Protein AF-A0A933H7Q0-F1 (afdb_monomer_lite)

Structure (mmCIF, N/CA/C/O backbone):
data_AF-A0A933H7Q0-F1
#
_entry.id   AF-A0A933H7Q0-F1
#
loop_
_atom_site.group_PDB
_atom_site.id
_atom_site.type_symbol
_atom_site.label_atom_id
_atom_site.label_alt_id
_atom_site.label_comp_id
_atom_site.label_asym_id
_atom_site.label_entity_id
_atom_site.label_seq_id
_atom_site.pdbx_PDB_ins_code
_atom_site.Cartn_x
_atom_site.Cartn_y
_atom_site.Cartn_z
_atom_site.occupancy
_atom_site.B_iso_or_equiv
_atom_site.auth_seq_id
_atom_site.auth_comp_id
_atom_site.auth_asym_id
_atom_site.auth_atom_id
_atom_site.pdbx_PDB_model_num
ATOM 1 N N . GLY A 1 1 ? 6.640 8.419 -11.262 1.00 57.19 1 GLY A N 1
ATOM 2 C CA . GLY A 1 1 ? 5.587 9.244 -10.624 1.00 57.19 1 GLY A CA 1
ATOM 3 C C . GLY A 1 1 ? 4.216 8.577 -10.596 1.00 57.19 1 GLY A C 1
ATOM 4 O O . GLY A 1 1 ? 3.616 8.473 -9.534 1.00 57.19 1 GLY A O 1
ATOM 5 N N . LYS A 1 2 ? 3.695 8.128 -11.749 1.00 62.62 2 LYS A N 1
ATOM 6 C CA . LYS A 1 2 ? 2.315 7.607 -11.863 1.00 62.62 2 LYS A CA 1
ATOM 7 C C . LYS A 1 2 ? 2.094 6.248 -11.185 1.00 62.62 2 LYS A C 1
ATOM 9 O O . LYS A 1 2 ? 1.032 6.036 -10.616 1.00 62.62 2 LYS A O 1
ATOM 14 N N . LEU A 1 3 ? 3.093 5.360 -11.213 1.00 65.25 3 LEU A N 1
ATOM 15 C CA . LEU A 1 3 ? 3.018 4.056 -10.533 1.00 65.25 3 LEU A CA 1
ATOM 16 C C . LEU A 1 3 ? 2.920 4.214 -9.012 1.00 65.25 3 LEU A C 1
ATOM 18 O O . LEU A 1 3 ? 2.098 3.563 -8.378 1.00 65.25 3 LEU A O 1
ATOM 22 N N . THR A 1 4 ? 3.713 5.132 -8.456 1.00 71.88 4 THR A N 1
ATOM 23 C CA . THR A 1 4 ? 3.682 5.470 -7.030 1.00 71.88 4 THR A CA 1
ATOM 24 C C . THR A 1 4 ? 2.323 6.013 -6.617 1.00 71.88 4 THR A C 1
ATOM 26 O O . THR A 1 4 ? 1.796 5.602 -5.592 1.00 71.88 4 THR A O 1
ATOM 29 N N . HIS A 1 5 ? 1.738 6.885 -7.442 1.00 81.31 5 HIS A N 1
ATOM 30 C CA . HIS A 1 5 ? 0.433 7.468 -7.159 1.00 81.31 5 HIS A CA 1
ATOM 31 C C . HIS A 1 5 ? -0.685 6.420 -7.161 1.00 81.31 5 HIS A C 1
ATOM 33 O O . HIS A 1 5 ? -1.459 6.387 -6.219 1.00 81.31 5 HIS A O 1
ATOM 39 N N . ALA A 1 6 ? -0.730 5.523 -8.153 1.00 85.56 6 ALA A N 1
ATOM 40 C CA . ALA A 1 6 ? -1.757 4.479 -8.211 1.00 85.56 6 ALA A CA 1
ATOM 41 C C . ALA A 1 6 ? -1.657 3.475 -7.049 1.00 85.56 6 ALA A C 1
ATOM 43 O O . ALA A 1 6 ? -2.673 3.065 -6.496 1.00 85.56 6 ALA A O 1
ATOM 44 N N . ALA A 1 7 ? -0.437 3.081 -6.665 1.00 91.56 7 ALA A N 1
ATOM 45 C CA . ALA A 1 7 ? -0.246 2.219 -5.502 1.00 91.56 7 ALA A CA 1
ATOM 46 C C . ALA A 1 7 ? -0.668 2.936 -4.215 1.00 91.56 7 ALA A C 1
ATOM 48 O O . ALA A 1 7 ? -1.396 2.359 -3.416 1.00 91.56 7 ALA A O 1
ATOM 49 N N . GLN A 1 8 ? -0.240 4.187 -4.030 1.00 90.75 8 GLN A N 1
ATOM 50 C CA . GLN A 1 8 ? -0.629 4.989 -2.876 1.00 90.75 8 GLN A CA 1
ATOM 51 C C . GLN A 1 8 ? -2.149 5.125 -2.781 1.00 90.75 8 GLN A C 1
ATOM 53 O O . GLN A 1 8 ? -2.693 4.766 -1.752 1.00 90.75 8 GLN A O 1
ATOM 58 N N . ASP A 1 9 ? -2.822 5.534 -3.855 1.00 90.56 9 ASP A N 1
ATOM 59 C CA . ASP A 1 9 ? -4.282 5.677 -3.918 1.00 90.56 9 ASP A CA 1
ATOM 60 C C . ASP A 1 9 ? -5.003 4.391 -3.474 1.00 90.56 9 ASP A C 1
ATOM 62 O O . ASP A 1 9 ? -5.868 4.416 -2.602 1.00 90.56 9 ASP A O 1
ATOM 66 N N . PHE A 1 10 ? -4.555 3.231 -3.964 1.00 93.19 10 PHE A N 1
ATOM 67 C CA . PHE A 1 10 ? -5.115 1.943 -3.558 1.00 93.19 10 PHE A CA 1
ATOM 68 C C . PHE A 1 10 ? -4.966 1.657 -2.052 1.00 93.19 10 PHE A C 1
ATOM 70 O O . PHE A 1 10 ? -5.953 1.317 -1.397 1.00 93.19 10 PHE A O 1
ATOM 77 N N . TYR A 1 11 ? -3.761 1.774 -1.477 1.00 95.12 11 TYR A N 1
ATOM 78 C CA . TYR A 1 11 ? -3.561 1.494 -0.042 1.00 95.12 11 TYR A CA 1
ATOM 79 C C . TYR A 1 11 ? -4.085 2.616 0.863 1.00 95.12 11 TYR A C 1
ATOM 81 O O . TYR A 1 11 ? -4.336 2.366 2.040 1.00 95.12 11 TYR A O 1
ATOM 89 N N . SER A 1 12 ? -4.242 3.831 0.335 1.00 94.31 12 SER A N 1
ATOM 90 C CA . SER A 1 12 ? -4.820 4.973 1.040 1.00 94.31 12 SER A CA 1
ATOM 91 C C . SER A 1 12 ? -6.340 4.956 1.063 1.00 94.31 12 SER A C 1
ATOM 93 O O . SER A 1 12 ? -6.911 5.646 1.895 1.00 94.31 12 SER A O 1
ATOM 95 N N . HIS A 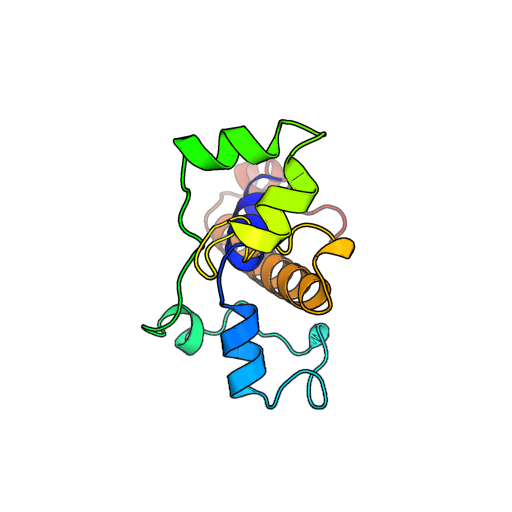1 13 ? -6.994 4.235 0.154 1.00 93.94 13 HIS A N 1
ATOM 96 C CA . HIS A 1 13 ? -8.451 4.243 0.008 1.00 93.94 13 HIS A CA 1
ATOM 97 C C . HIS A 1 13 ? -9.025 2.831 -0.072 1.00 93.94 13 HIS A C 1
ATOM 99 O O . HIS A 1 13 ? -9.988 2.573 -0.791 1.00 93.94 13 HIS A O 1
ATOM 105 N N . SER A 1 14 ? -8.446 1.899 0.677 1.00 94.38 14 SER A N 1
ATOM 106 C CA . SER A 1 14 ? -9.000 0.564 0.889 1.00 94.38 14 SER A CA 1
ATOM 107 C C . SER A 1 14 ? -8.841 0.141 2.339 1.00 94.38 14 SER A C 1
ATOM 109 O O . SER A 1 14 ? -8.015 0.680 3.073 1.00 94.38 14 SER A O 1
ATOM 111 N N . ASN A 1 15 ? -9.582 -0.886 2.741 1.00 95.56 15 ASN A N 1
ATOM 112 C CA . ASN A 1 15 ? -9.412 -1.519 4.048 1.00 95.56 15 ASN A CA 1
ATOM 113 C C . ASN A 1 15 ? -8.227 -2.511 4.091 1.00 95.56 15 ASN A C 1
ATOM 115 O O . ASN A 1 15 ? -8.172 -3.366 4.974 1.00 95.56 15 ASN A O 1
ATOM 119 N N . TYR A 1 16 ? -7.269 -2.434 3.156 1.00 97.19 16 TYR A N 1
ATOM 120 C CA . TYR A 1 16 ? -6.116 -3.344 3.119 1.00 97.19 16 TYR A CA 1
ATOM 121 C C . TYR A 1 16 ? -5.330 -3.324 4.436 1.00 97.19 16 TYR A C 1
ATOM 123 O O . TYR A 1 16 ? -4.990 -4.372 4.983 1.00 97.19 16 TYR A O 1
ATOM 131 N N . VAL A 1 17 ? -5.044 -2.124 4.955 1.00 97.00 17 VAL A N 1
ATOM 132 C CA . VAL A 1 17 ? -4.279 -1.954 6.198 1.00 97.00 17 VAL A CA 1
ATOM 133 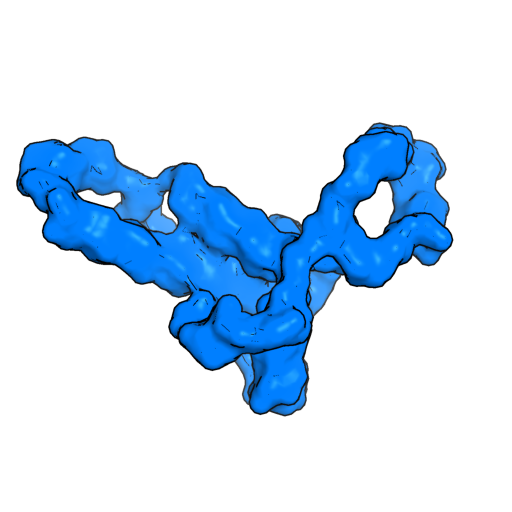C C . VAL A 1 17 ? -5.055 -2.5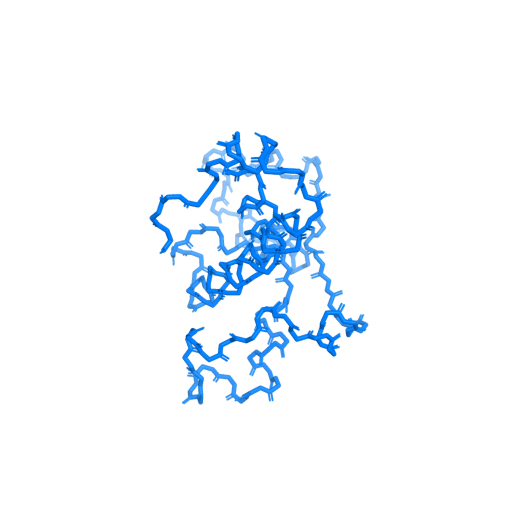02 7.396 1.00 97.00 17 VAL A C 1
ATOM 135 O O . VAL A 1 17 ? -4.450 -3.152 8.245 1.00 97.00 17 VAL A O 1
ATOM 138 N N . ASP A 1 18 ? -6.377 -2.311 7.443 1.00 96.31 18 ASP A N 1
ATOM 139 C CA . ASP A 1 18 ? -7.235 -2.894 8.482 1.00 96.31 18 ASP A CA 1
ATOM 140 C C . ASP A 1 18 ? -7.139 -4.418 8.494 1.00 96.31 18 ASP A C 1
ATOM 142 O O . ASP A 1 18 ? -6.832 -5.014 9.526 1.00 96.31 18 ASP A O 1
ATOM 146 N N . LEU A 1 19 ? -7.348 -5.045 7.334 1.00 97.06 19 LEU A N 1
ATOM 147 C CA . LEU A 1 19 ? -7.310 -6.499 7.194 1.00 97.06 19 LEU A CA 1
ATOM 148 C C . LEU A 1 19 ? -5.928 -7.058 7.540 1.00 97.06 19 LEU A C 1
ATOM 150 O O . LEU A 1 19 ? -5.820 -8.105 8.181 1.00 97.06 19 LEU A O 1
ATOM 154 N N . TRP A 1 20 ? -4.861 -6.358 7.144 1.00 98.19 20 TRP A N 1
ATOM 155 C CA . TRP A 1 20 ? -3.504 -6.776 7.471 1.00 98.19 20 TRP A CA 1
ATOM 156 C C . TRP A 1 20 ? -3.236 -6.675 8.978 1.00 98.19 20 TRP A C 1
ATOM 158 O O . TRP A 1 20 ? -2.696 -7.612 9.567 1.00 98.19 20 TRP A O 1
ATOM 168 N N . LEU A 1 21 ? -3.656 -5.587 9.628 1.00 97.88 21 LEU A N 1
ATOM 169 C CA . LEU A 1 21 ? -3.532 -5.425 11.078 1.00 97.88 21 LEU A CA 1
ATOM 170 C C . LEU A 1 21 ? -4.348 -6.482 11.832 1.00 97.88 21 LEU A C 1
ATOM 172 O O . LEU A 1 21 ? -3.830 -7.084 12.770 1.00 97.88 21 LEU A O 1
ATOM 176 N N . GLU A 1 22 ? -5.586 -6.753 11.412 1.00 96.81 22 GLU A N 1
ATOM 177 C CA . GLU A 1 22 ? -6.446 -7.800 11.981 1.00 96.81 22 GLU A CA 1
ATOM 178 C C . GLU A 1 22 ? -5.744 -9.166 11.952 1.00 96.81 22 GLU A C 1
ATOM 180 O O . GLU A 1 22 ? -5.658 -9.847 12.976 1.00 96.81 22 GLU A O 1
ATOM 185 N N . ALA A 1 23 ? -5.165 -9.531 10.805 1.00 96.31 23 ALA A N 1
ATOM 186 C CA . ALA A 1 23 ? -4.472 -10.803 10.623 1.00 96.31 23 ALA A CA 1
ATOM 187 C C . ALA A 1 23 ? -3.172 -10.925 11.442 1.00 96.31 23 ALA A C 1
ATOM 189 O O . ALA A 1 23 ? -2.760 -12.038 11.771 1.00 96.31 23 ALA A O 1
ATOM 190 N N . ASN A 1 24 ? -2.531 -9.803 11.790 1.00 97.19 24 ASN A N 1
ATOM 191 C CA . ASN A 1 24 ? -1.218 -9.773 12.446 1.00 97.19 24 ASN A CA 1
ATOM 192 C C . ASN A 1 24 ? -1.266 -9.325 13.921 1.00 97.19 24 ASN A C 1
ATOM 194 O O . ASN A 1 24 ? -0.231 -9.179 14.570 1.00 97.19 24 ASN A O 1
ATOM 198 N N . GLY A 1 25 ? -2.466 -9.184 14.494 1.00 95.06 25 GLY A N 1
ATOM 199 C CA . GLY A 1 25 ? -2.659 -8.915 15.922 1.00 95.06 25 GLY A CA 1
ATOM 200 C C . GLY A 1 25 ? -2.651 -7.435 16.315 1.00 95.06 25 GLY A C 1
ATOM 201 O O . GLY A 1 25 ? -2.475 -7.127 17.495 1.00 95.06 25 GLY A O 1
ATOM 202 N N . GLY A 1 26 ? -2.882 -6.548 15.347 1.00 96.00 26 GLY A N 1
ATOM 203 C CA . GLY A 1 26 ? -3.063 -5.113 15.532 1.00 96.00 26 GLY A CA 1
ATOM 204 C C . GLY A 1 26 ? -1.777 -4.349 15.845 1.00 96.00 26 GLY A C 1
ATOM 205 O O . GLY A 1 26 ? -0.687 -4.913 15.926 1.00 96.00 26 GLY A O 1
ATOM 206 N N . PHE A 1 27 ? -1.927 -3.042 16.074 1.00 95.69 27 PHE A N 1
ATOM 207 C CA . PHE A 1 27 ? -0.809 -2.111 16.276 1.00 95.69 27 PHE A CA 1
ATOM 208 C C . PHE A 1 27 ? 0.156 -2.491 17.400 1.00 95.69 27 PHE A C 1
ATOM 210 O O . PHE A 1 27 ? 1.331 -2.157 17.327 1.00 95.69 27 PHE A O 1
ATOM 217 N N . GLU A 1 28 ? -0.318 -3.190 18.431 1.00 95.19 28 GLU A N 1
ATOM 218 C CA . GLU A 1 28 ? 0.515 -3.595 19.570 1.00 95.19 28 GLU A CA 1
ATOM 219 C C . GLU A 1 28 ? 1.570 -4.643 19.191 1.00 95.19 28 GLU A C 1
ATOM 221 O O . GLU A 1 28 ? 2.575 -4.803 19.885 1.00 95.19 28 GLU A O 1
ATOM 226 N N . LYS A 1 29 ? 1.337 -5.389 18.105 1.00 96.25 29 LYS A N 1
ATOM 227 C CA . LYS A 1 29 ? 2.194 -6.501 17.675 1.00 96.25 29 LYS A CA 1
ATOM 228 C C . LYS A 1 29 ? 2.921 -6.242 16.366 1.00 96.25 29 LYS A C 1
ATOM 230 O O . LYS A 1 29 ? 3.753 -7.059 15.980 1.00 96.25 29 LYS A O 1
ATOM 235 N N . THR A 1 30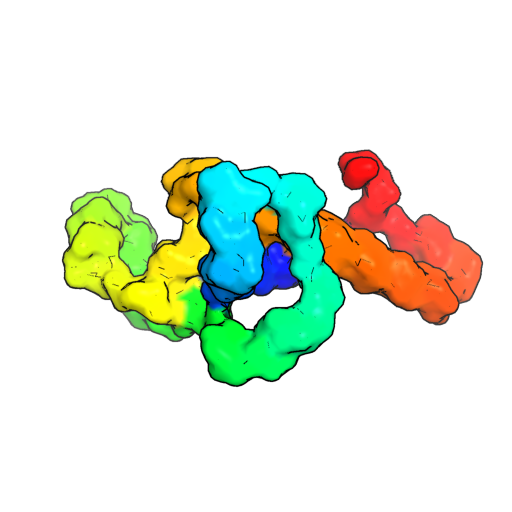 ? 2.627 -5.131 15.705 1.00 97.31 30 THR A N 1
ATOM 236 C CA . THR A 1 30 ? 3.138 -4.830 14.372 1.00 97.31 30 THR A CA 1
ATOM 237 C C . THR A 1 30 ? 3.765 -3.451 14.316 1.00 97.31 30 THR A C 1
ATOM 239 O O . THR A 1 30 ? 3.419 -2.544 15.074 1.00 97.31 30 THR A O 1
ATOM 242 N N . LYS A 1 31 ? 4.663 -3.268 13.358 1.00 97.62 31 LYS A N 1
ATOM 243 C CA . LYS A 1 31 ? 5.184 -1.971 12.940 1.00 97.62 31 LYS A CA 1
ATOM 244 C C . LYS A 1 31 ? 4.870 -1.747 11.463 1.00 97.62 31 LYS A C 1
ATOM 246 O O . LYS A 1 31 ? 4.675 -2.719 10.734 1.00 97.62 31 LYS A O 1
ATOM 251 N N . PRO A 1 32 ? 4.868 -0.487 10.992 1.00 97.19 32 PRO A N 1
ATOM 252 C CA . PRO A 1 32 ? 4.666 -0.181 9.577 1.00 97.19 32 PRO A CA 1
ATOM 253 C C . PRO A 1 32 ? 5.583 -0.978 8.651 1.00 97.19 32 PRO A C 1
ATOM 255 O O . PRO A 1 32 ? 5.158 -1.403 7.588 1.00 97.19 32 PRO A O 1
ATOM 258 N N . GLU A 1 33 ? 6.811 -1.243 9.086 1.00 97.38 33 GLU A N 1
ATOM 259 C CA . GLU A 1 33 ? 7.839 -1.924 8.291 1.00 97.38 33 GLU A CA 1
ATOM 260 C C . GLU A 1 33 ? 7.549 -3.419 8.101 1.00 97.38 33 GLU A C 1
ATOM 262 O O . GLU A 1 33 ? 8.092 -4.038 7.187 1.00 97.38 33 GLU A O 1
ATOM 267 N N . ASP A 1 34 ? 6.689 -3.984 8.953 1.00 97.62 34 ASP A N 1
ATOM 268 C CA . ASP A 1 34 ? 6.304 -5.392 8.918 1.00 97.62 34 ASP A CA 1
ATOM 269 C C . ASP A 1 34 ? 5.207 -5.655 7.876 1.00 97.62 34 ASP A C 1
ATOM 271 O O . ASP A 1 34 ? 4.987 -6.810 7.499 1.00 97.62 34 ASP A O 1
ATOM 275 N N . ILE A 1 35 ? 4.509 -4.611 7.398 1.00 98.25 35 ILE A N 1
ATOM 276 C CA . ILE A 1 35 ? 3.438 -4.784 6.416 1.00 98.25 35 ILE A CA 1
ATOM 277 C C . ILE A 1 35 ? 3.978 -5.400 5.134 1.00 98.25 35 ILE A C 1
ATOM 279 O O . ILE A 1 35 ? 4.986 -4.961 4.586 1.00 98.25 35 ILE A O 1
ATOM 283 N N . ASN A 1 36 ? 3.267 -6.402 4.625 1.00 97.81 36 ASN A N 1
ATOM 284 C CA . ASN A 1 36 ? 3.517 -6.941 3.300 1.00 97.81 36 ASN A CA 1
ATOM 285 C C . ASN A 1 36 ? 2.458 -6.380 2.354 1.00 97.81 36 ASN A C 1
ATOM 287 O O . ASN A 1 36 ? 1.330 -6.857 2.355 1.00 97.81 36 ASN A O 1
ATOM 291 N N . GLY A 1 37 ? 2.803 -5.380 1.545 1.00 96.62 37 GLY A N 1
ATOM 292 C CA . GLY A 1 37 ? 1.928 -4.835 0.504 1.00 96.62 37 GLY A CA 1
ATOM 293 C C . GLY A 1 37 ? 1.695 -5.799 -0.667 1.00 96.62 37 GLY A C 1
ATOM 294 O O . GLY A 1 37 ? 0.819 -5.564 -1.490 1.00 96.62 37 GLY A O 1
ATOM 295 N N . LEU A 1 38 ? 2.453 -6.889 -0.769 1.00 97.31 38 LEU A N 1
ATOM 296 C CA . LEU A 1 38 ? 2.354 -7.878 -1.846 1.00 97.31 38 LEU A CA 1
ATOM 297 C C . LEU A 1 38 ? 1.694 -9.187 -1.388 1.00 97.31 38 LEU A C 1
ATOM 299 O O . LEU A 1 38 ? 1.878 -10.215 -2.036 1.00 97.31 38 LEU A O 1
ATOM 303 N N . ASP A 1 39 ? 0.967 -9.182 -0.269 1.00 97.38 39 ASP A N 1
ATOM 304 C CA . ASP A 1 39 ? 0.308 -10.383 0.243 1.00 97.38 39 ASP A CA 1
ATOM 305 C C . ASP A 1 39 ? -0.823 -10.827 -0.698 1.00 97.38 39 ASP A C 1
ATOM 307 O O . ASP A 1 39 ? -1.922 -10.274 -0.695 1.00 97.38 39 ASP A O 1
ATOM 311 N N . GLU A 1 40 ? -0.550 -11.846 -1.515 1.00 95.75 40 GLU A N 1
ATOM 312 C CA . GLU A 1 40 ? -1.498 -12.373 -2.502 1.00 95.75 40 GLU A CA 1
ATOM 313 C C . GLU A 1 40 ? -2.791 -12.890 -1.867 1.00 95.75 40 GLU A C 1
ATOM 315 O O . GLU A 1 40 ? -3.849 -12.795 -2.487 1.00 95.75 40 GLU A O 1
ATOM 320 N N . LYS A 1 41 ? -2.735 -13.411 -0.634 1.00 96.12 41 LYS A N 1
ATOM 321 C CA . LYS A 1 41 ? -3.935 -13.904 0.050 1.00 96.12 41 LYS A CA 1
ATOM 322 C C . LYS A 1 41 ? -4.833 -12.748 0.446 1.00 96.12 41 LYS A C 1
ATOM 324 O O . LYS A 1 41 ? -6.042 -12.845 0.272 1.00 96.12 41 LYS A O 1
ATOM 329 N N . LEU A 1 42 ? -4.243 -11.666 0.947 1.00 96.00 42 LEU A N 1
ATOM 330 C CA . LEU A 1 42 ? -4.993 -10.491 1.369 1.00 96.00 42 LEU A CA 1
ATOM 331 C C . LEU A 1 42 ? -5.519 -9.697 0.167 1.00 96.00 42 LEU A C 1
ATOM 333 O O . LEU A 1 42 ? -6.660 -9.251 0.178 1.00 96.00 42 LEU A O 1
ATOM 337 N N . LEU A 1 43 ? -4.731 -9.603 -0.910 1.00 96.06 43 LEU A N 1
ATOM 338 C CA . LEU A 1 43 ? -5.151 -9.009 -2.186 1.00 96.06 43 LEU A CA 1
ATOM 339 C C . LEU A 1 43 ? -6.292 -9.781 -2.870 1.00 96.06 43 LEU A C 1
ATOM 341 O O . LEU A 1 43 ? -7.010 -9.203 -3.684 1.00 96.06 43 LEU A O 1
ATOM 345 N N . ALA A 1 44 ? -6.448 -11.069 -2.561 1.00 96.06 44 ALA A N 1
ATOM 346 C CA . ALA A 1 44 ? -7.543 -11.911 -3.035 1.00 96.06 44 ALA A CA 1
ATOM 347 C C . ALA A 1 44 ? -8.657 -12.112 -1.988 1.00 96.06 44 ALA A C 1
ATOM 349 O O . ALA A 1 44 ? -9.603 -12.859 -2.251 1.00 96.06 44 ALA A O 1
ATOM 350 N N . ASP A 1 45 ? -8.561 -11.489 -0.806 1.00 96.25 45 ASP A N 1
ATOM 351 C CA . ASP A 1 45 ? -9.560 -11.632 0.256 1.00 96.25 45 ASP A CA 1
ATOM 352 C C . ASP A 1 45 ? -10.877 -10.977 -0.184 1.00 96.25 45 ASP A C 1
ATOM 354 O O . ASP A 1 45 ? -10.913 -9.818 -0.592 1.00 96.25 45 ASP A O 1
ATOM 358 N N . SER A 1 46 ? -11.992 -11.702 -0.074 1.00 95.94 46 SER A N 1
ATOM 359 C CA . SER A 1 46 ? -13.320 -11.199 -0.452 1.00 95.94 46 SER A CA 1
ATOM 360 C C . SER A 1 46 ? -13.808 -10.015 0.393 1.00 95.94 46 SER A C 1
ATOM 362 O O . SER A 1 46 ? -14.774 -9.358 0.017 1.00 95.94 46 SER A O 1
ATOM 364 N N . ARG A 1 47 ? -13.189 -9.770 1.554 1.00 95.06 47 ARG A N 1
ATOM 365 C CA . ARG A 1 47 ? -13.477 -8.630 2.436 1.00 95.06 47 ARG A CA 1
ATOM 366 C C . ARG A 1 47 ? -12.711 -7.373 2.031 1.00 95.06 47 ARG A C 1
ATOM 368 O O . ARG A 1 47 ? -13.007 -6.307 2.570 1.00 95.06 47 ARG A O 1
ATOM 375 N N . LEU A 1 48 ? -11.724 -7.488 1.140 1.00 95.19 48 LEU A N 1
ATOM 376 C CA . LEU A 1 48 ? -10.966 -6.348 0.644 1.00 95.19 48 LEU A CA 1
ATOM 377 C C . LEU A 1 48 ? -11.883 -5.464 -0.203 1.00 95.19 48 LEU A C 1
ATOM 379 O O . LEU A 1 48 ? -12.400 -5.882 -1.239 1.00 95.19 48 LEU A O 1
ATOM 383 N N . VAL A 1 49 ? -12.076 -4.232 0.249 1.00 92.31 49 VAL A N 1
ATOM 384 C CA . VAL A 1 49 ? -12.913 -3.229 -0.404 1.00 92.31 49 VAL A CA 1
ATOM 385 C C . VAL A 1 49 ? -12.159 -1.911 -0.507 1.00 92.31 49 VAL A C 1
ATOM 387 O O . VAL A 1 49 ? -11.440 -1.507 0.408 1.00 92.31 49 VAL A O 1
ATOM 390 N N . SER A 1 50 ? -12.332 -1.236 -1.639 1.00 89.00 50 SER A N 1
ATOM 391 C CA . SER A 1 50 ? -11.923 0.154 -1.824 1.00 89.00 50 SER A CA 1
ATOM 392 C C . SER A 1 50 ? -13.071 1.088 -1.462 1.00 89.00 50 SER A C 1
ATOM 394 O O . SER A 1 50 ? -14.239 0.741 -1.649 1.00 89.00 50 SER A O 1
ATOM 396 N N . GLY A 1 51 ? -12.743 2.287 -0.996 1.00 82.56 51 GLY A N 1
ATOM 397 C CA . GLY A 1 51 ? -13.723 3.287 -0.617 1.00 82.56 51 GLY A CA 1
ATOM 398 C C . GLY A 1 51 ? -14.615 3.680 -1.790 1.00 82.56 51 GLY A C 1
ATOM 399 O O . GLY A 1 51 ? -14.144 4.005 -2.880 1.00 82.56 51 GLY A O 1
ATOM 400 N N . ASN A 1 52 ? -15.923 3.672 -1.554 1.00 80.69 52 ASN A N 1
ATOM 401 C CA . ASN A 1 52 ? -16.905 4.097 -2.540 1.00 80.69 52 ASN A CA 1
ATOM 402 C C . ASN A 1 52 ? -16.831 5.616 -2.746 1.00 80.69 52 ASN A C 1
ATOM 404 O O . ASN A 1 52 ? -16.795 6.388 -1.780 1.00 80.69 52 ASN A O 1
ATOM 408 N N . PHE A 1 53 ? -16.835 6.043 -4.010 1.00 73.25 53 PHE A N 1
ATOM 409 C CA . PHE A 1 53 ? -16.862 7.456 -4.377 1.00 73.25 53 PHE A CA 1
ATOM 410 C C . PHE A 1 53 ? -18.312 7.935 -4.473 1.00 73.25 53 PHE A C 1
ATOM 412 O O . PHE A 1 53 ? -19.072 7.504 -5.345 1.00 73.25 53 PHE A O 1
ATOM 419 N N . TYR A 1 54 ? -18.717 8.839 -3.586 1.00 72.31 54 TYR A N 1
ATOM 420 C CA . TYR A 1 54 ? -20.091 9.329 -3.512 1.00 72.31 54 TYR A CA 1
ATOM 421 C C . TYR A 1 54 ? -20.152 10.740 -4.111 1.00 72.31 54 TYR A C 1
ATOM 423 O O . TYR A 1 54 ? -20.322 11.737 -3.410 1.00 72.31 54 TYR A O 1
ATOM 431 N N . LEU A 1 55 ? -20.050 10.798 -5.446 1.00 64.44 55 LEU A N 1
ATOM 432 C CA . LEU A 1 55 ? -19.766 11.992 -6.261 1.00 64.44 55 LEU A CA 1
ATOM 433 C C . LEU A 1 55 ? -20.513 13.278 -5.843 1.00 64.44 55 LEU A C 1
ATOM 435 O O . LEU A 1 55 ? -19.905 14.333 -5.687 1.00 64.44 55 LEU A O 1
ATOM 439 N N . TRP A 1 56 ? -21.830 13.213 -5.633 1.00 64.94 56 TRP A N 1
ATOM 440 C CA . TRP A 1 56 ? -22.650 14.390 -5.290 1.00 64.94 56 TRP A CA 1
ATOM 441 C C . TRP A 1 56 ? -22.416 14.920 -3.876 1.00 64.94 56 TRP A C 1
ATOM 443 O O . TRP A 1 56 ? -22.703 16.077 -3.575 1.00 64.94 56 TRP A O 1
ATOM 453 N N . ARG A 1 57 ? -21.917 14.061 -2.997 1.00 64.38 57 ARG A N 1
ATOM 454 C CA . ARG A 1 57 ? -21.761 14.329 -1.574 1.00 64.38 57 ARG A CA 1
ATOM 455 C C . ARG A 1 57 ? -20.327 14.689 -1.232 1.00 64.38 57 ARG A C 1
ATOM 457 O O . ARG A 1 57 ? -20.124 15.536 -0.367 1.00 64.38 57 ARG A O 1
ATOM 464 N N . ASP A 1 58 ? -19.364 14.162 -1.982 1.00 60.84 58 ASP A N 1
ATOM 465 C CA . ASP A 1 58 ? -17.961 14.546 -1.846 1.00 60.84 58 ASP A CA 1
ATOM 466 C C . ASP A 1 58 ? -17.742 16.032 -2.180 1.00 60.84 58 ASP A C 1
ATOM 468 O O . ASP A 1 58 ? -16.938 16.706 -1.537 1.00 60.84 58 ASP A O 1
ATOM 472 N N . ILE A 1 59 ? -18.574 16.600 -3.067 1.00 68.69 59 ILE A N 1
ATOM 473 C CA . ILE A 1 59 ? -18.629 18.047 -3.344 1.00 68.69 59 ILE A CA 1
ATOM 474 C C . ILE A 1 59 ? -18.913 18.867 -2.068 1.00 68.69 59 ILE A C 1
ATOM 476 O O . ILE A 1 59 ? -18.372 19.961 -1.900 1.00 68.69 59 ILE A O 1
ATOM 480 N N . ILE A 1 60 ? -19.709 18.343 -1.128 1.00 66.50 60 ILE A N 1
ATOM 481 C CA . ILE A 1 60 ? -20.084 19.048 0.111 1.00 66.50 60 ILE A CA 1
ATOM 482 C C . ILE A 1 60 ? -18.867 19.228 1.034 1.00 66.50 60 ILE A C 1
ATOM 484 O O . ILE A 1 60 ? -18.781 20.233 1.745 1.00 66.50 60 ILE A O 1
ATOM 488 N N . TYR A 1 61 ? -17.882 18.322 0.992 1.00 59.59 61 TYR A N 1
ATOM 489 C CA . TYR A 1 61 ? -16.661 18.430 1.801 1.00 59.59 61 TYR A CA 1
ATOM 490 C C . TYR A 1 61 ? -15.716 19.554 1.351 1.00 59.59 61 TYR A C 1
ATOM 492 O O . TYR A 1 61 ? -14.849 19.961 2.132 1.00 59.59 61 TYR A O 1
ATOM 500 N N . TYR A 1 62 ? -15.897 20.102 0.144 1.00 65.12 62 TYR A N 1
ATOM 501 C CA . TYR A 1 62 ? -15.138 21.262 -0.337 1.00 65.12 62 TYR A CA 1
ATOM 502 C C . TYR A 1 62 ? -15.649 22.594 0.225 1.00 65.12 62 TYR A C 1
ATOM 504 O O . TYR A 1 62 ? -14.969 23.609 0.081 1.00 65.12 62 TYR A O 1
ATOM 512 N N . ILE A 1 63 ? -16.802 22.611 0.908 1.00 75.12 63 ILE A N 1
ATOM 513 C CA . ILE A 1 63 ? -17.328 23.804 1.580 1.00 75.12 63 ILE A CA 1
ATOM 514 C C . ILE A 1 63 ? -16.691 23.896 2.984 1.00 75.12 63 ILE A C 1
ATOM 516 O O . ILE A 1 63 ? -17.067 23.127 3.878 1.00 75.12 63 ILE A O 1
ATOM 520 N N . PRO A 1 64 ? -15.755 24.838 3.238 1.00 64.44 64 PRO A N 1
ATOM 521 C CA . PRO A 1 64 ? -14.905 24.825 4.439 1.00 64.44 64 PRO A CA 1
ATOM 522 C C . PRO A 1 64 ? -15.682 24.903 5.759 1.00 64.44 64 PRO A C 1
ATOM 524 O O . PRO A 1 64 ? -15.271 24.326 6.761 1.00 64.44 64 PRO A O 1
ATOM 527 N N . LEU A 1 65 ? -16.830 25.584 5.745 1.00 72.19 65 LEU A N 1
ATOM 528 C CA . LEU A 1 65 ? -17.697 25.789 6.909 1.00 72.19 65 LEU A CA 1
ATOM 529 C C . LEU A 1 65 ? -18.476 24.531 7.317 1.00 72.19 65 LEU A C 1
ATOM 531 O O . LEU A 1 65 ? -18.841 24.385 8.480 1.00 72.19 65 LEU A O 1
ATOM 535 N N . ILE A 1 66 ? -18.726 23.617 6.376 1.00 69.38 66 ILE A N 1
ATOM 536 C CA . ILE A 1 66 ? -19.575 22.434 6.586 1.00 69.38 66 ILE A CA 1
ATOM 537 C C . ILE A 1 66 ? -18.716 21.177 6.776 1.00 69.38 66 ILE A C 1
ATOM 539 O O . ILE A 1 66 ? -19.153 20.216 7.409 1.00 69.38 66 ILE A O 1
ATOM 543 N N . LYS A 1 67 ? -17.461 21.204 6.305 1.00 68.50 67 LYS A N 1
ATOM 544 C CA . LYS A 1 67 ? -16.527 20.071 6.300 1.00 68.50 67 LYS A CA 1
ATOM 545 C C . LYS A 1 67 ? -16.448 19.326 7.634 1.00 68.50 67 LYS A C 1
ATOM 547 O O . LYS A 1 67 ? -16.598 18.111 7.646 1.00 68.50 67 LYS A O 1
ATOM 552 N N . ASN A 1 68 ? -16.257 20.022 8.757 1.00 68.62 68 ASN A N 1
ATOM 553 C CA . ASN A 1 68 ? -16.089 19.364 10.061 1.00 68.62 68 ASN A CA 1
ATOM 554 C C . ASN A 1 68 ? -17.386 18.709 10.566 1.00 68.62 68 ASN A C 1
ATOM 556 O O . ASN A 1 68 ? -17.343 17.628 11.151 1.00 68.62 68 ASN A O 1
ATOM 560 N N . PHE A 1 69 ? -18.540 19.330 10.307 1.00 72.12 69 PHE A N 1
ATOM 561 C CA . PHE A 1 69 ? -19.842 18.775 10.677 1.00 72.12 69 PHE A CA 1
ATOM 562 C C . PHE A 1 69 ? -20.207 17.575 9.792 1.00 72.12 69 PHE A C 1
ATOM 564 O O . PHE A 1 69 ? -20.544 16.507 10.301 1.00 72.12 69 PHE A O 1
ATOM 571 N N . ALA A 1 70 ? -20.057 17.713 8.473 1.00 67.12 70 ALA A N 1
ATOM 572 C CA . ALA A 1 70 ? -20.300 16.634 7.523 1.00 67.12 70 ALA A CA 1
ATOM 573 C C . ALA A 1 70 ? -19.335 15.456 7.731 1.00 67.12 70 ALA A C 1
ATOM 575 O O . ALA A 1 70 ? -19.758 14.306 7.642 1.00 67.12 70 ALA A O 1
ATOM 576 N N . LYS A 1 71 ? -18.058 15.705 8.065 1.00 66.56 71 LYS A N 1
ATOM 577 C CA . LYS A 1 71 ? -17.111 14.631 8.403 1.00 66.56 71 LYS A CA 1
ATOM 578 C C . LYS A 1 71 ? -17.563 13.824 9.610 1.00 66.56 71 LYS A C 1
ATOM 580 O O . LYS A 1 71 ? -17.529 12.603 9.582 1.00 66.56 71 LYS A O 1
ATOM 585 N N . LYS A 1 72 ? -18.025 14.512 10.653 1.00 69.12 72 LYS A N 1
ATOM 586 C CA . LYS A 1 72 ? -18.434 13.875 11.904 1.00 69.12 72 LYS A CA 1
ATOM 587 C C . LYS A 1 72 ? -19.753 13.107 11.795 1.00 69.12 72 LYS A C 1
ATOM 589 O O . LYS A 1 72 ? -19.926 12.113 12.489 1.00 69.12 72 LYS A O 1
ATOM 594 N N . HIS A 1 73 ? -20.689 13.579 10.974 1.00 69.25 73 HIS A N 1
ATOM 595 C CA . HIS A 1 73 ? -22.065 13.074 10.996 1.00 69.25 73 HIS A CA 1
ATOM 596 C C . HIS A 1 73 ? -22.509 12.374 9.715 1.00 69.25 73 HIS A C 1
ATOM 598 O O . HIS A 1 73 ? -23.499 11.649 9.749 1.00 69.25 73 HIS A O 1
ATOM 604 N N . TRP A 1 74 ? -21.810 12.578 8.599 1.00 66.44 74 TRP A N 1
ATOM 605 C CA . TRP A 1 74 ? -22.234 12.100 7.285 1.00 66.44 74 TRP A CA 1
ATOM 606 C C . TRP A 1 74 ? -21.200 11.210 6.589 1.00 66.44 74 TRP A C 1
ATOM 608 O O . TRP A 1 74 ? -21.553 10.545 5.629 1.00 66.44 74 TRP A O 1
ATOM 618 N N . VAL A 1 75 ? -19.956 11.094 7.035 1.00 68.19 75 VAL A N 1
ATOM 619 C CA . VAL A 1 75 ? -19.034 10.147 6.381 1.00 68.19 75 VAL A CA 1
ATOM 620 C C . VAL A 1 75 ? -19.534 8.713 6.596 1.00 68.19 75 VAL A C 1
ATOM 622 O O . VAL A 1 75 ? -19.686 8.268 7.733 1.00 68.19 75 VAL A O 1
ATOM 625 N N . PHE A 1 76 ? -19.854 8.013 5.502 1.00 70.81 76 PHE A N 1
ATOM 626 C CA . PHE A 1 76 ? -20.189 6.594 5.584 1.00 70.81 76 PHE A CA 1
ATOM 627 C C . PHE A 1 76 ? -18.902 5.808 5.829 1.00 70.81 76 PHE A C 1
ATOM 629 O O . PHE A 1 76 ? -17.897 6.138 5.195 1.00 70.81 76 PHE A O 1
ATOM 636 N N . PRO A 1 77 ? -18.912 4.779 6.692 1.00 73.19 77 PRO A N 1
ATOM 637 C CA . PRO A 1 77 ? -17.709 4.009 7.004 1.00 73.19 77 PRO A CA 1
ATOM 638 C C . PRO A 1 77 ? -16.999 3.407 5.780 1.00 73.19 77 PRO A C 1
ATOM 640 O O . PRO A 1 77 ? -15.791 3.227 5.811 1.00 73.19 77 PRO A O 1
ATOM 643 N N . ASP A 1 78 ? -17.729 3.130 4.698 1.00 76.75 78 ASP A N 1
ATOM 644 C CA . ASP A 1 78 ? -17.228 2.538 3.451 1.00 76.75 78 ASP A CA 1
ATOM 645 C C . ASP A 1 78 ? -16.854 3.570 2.368 1.00 76.75 78 ASP A C 1
ATOM 647 O O . ASP A 1 78 ? -16.574 3.206 1.227 1.00 76.75 78 ASP A O 1
ATOM 651 N N . SER A 1 79 ? -16.902 4.867 2.676 1.00 78.00 79 SER A N 1
ATOM 652 C CA . SER A 1 79 ? -16.601 5.921 1.701 1.00 78.00 79 SER A CA 1
ATOM 653 C C . SER A 1 79 ? -15.100 6.151 1.524 1.00 78.00 79 SER A C 1
ATOM 655 O O . SER A 1 79 ? -14.308 5.963 2.447 1.00 78.00 79 SER A O 1
ATOM 657 N N . HIS A 1 80 ? -14.721 6.649 0.346 1.00 80.75 80 HIS A N 1
ATOM 658 C CA . HIS A 1 80 ? -13.346 7.040 0.013 1.00 80.75 80 HIS A CA 1
ATOM 659 C C . HIS A 1 80 ? -12.715 7.983 1.052 1.00 80.75 80 HIS A C 1
ATOM 661 O O . HIS A 1 80 ? -11.541 7.848 1.394 1.00 80.75 80 HIS A O 1
ATOM 667 N N . GLU A 1 81 ? -13.510 8.908 1.601 1.00 77.25 81 GLU A N 1
ATOM 668 C CA . GLU A 1 81 ? -13.061 9.857 2.624 1.00 77.25 81 GLU A CA 1
ATOM 669 C C . GLU A 1 81 ? -12.930 9.226 4.020 1.00 77.25 81 GLU A C 1
ATOM 671 O O . GLU A 1 81 ? -12.097 9.673 4.806 1.00 77.25 81 GLU A O 1
ATOM 676 N N . ALA A 1 82 ? -13.718 8.191 4.340 1.00 78.81 82 ALA A N 1
ATOM 677 C CA . ALA A 1 82 ? -13.596 7.456 5.605 1.00 78.81 82 ALA A CA 1
ATOM 678 C C . ALA A 1 82 ? -12.323 6.619 5.662 1.00 78.81 82 ALA A C 1
ATOM 680 O O . ALA A 1 82 ? -11.692 6.524 6.710 1.00 78.81 82 ALA A O 1
ATOM 681 N N . MET A 1 83 ? -11.971 6.024 4.524 1.00 86.00 83 MET A N 1
ATOM 682 C CA . MET A 1 83 ? -10.807 5.156 4.387 1.00 86.00 83 MET A CA 1
ATOM 683 C C . MET A 1 83 ? -9.519 5.931 4.121 1.00 86.00 83 MET A C 1
ATOM 685 O O . MET A 1 83 ? -8.471 5.312 4.063 1.00 86.00 83 MET A O 1
ATOM 689 N N . ASN A 1 84 ? -9.588 7.254 3.950 1.00 89.19 84 ASN A N 1
ATOM 690 C CA . ASN A 1 84 ? -8.479 8.085 3.496 1.00 89.19 84 ASN A CA 1
ATOM 691 C C . ASN A 1 84 ? -7.260 8.018 4.430 1.00 89.19 84 ASN A C 1
ATOM 693 O O . ASN A 1 84 ? -7.316 8.519 5.551 1.00 89.19 84 ASN A O 1
ATOM 697 N N . LEU A 1 85 ? -6.137 7.512 3.916 1.00 91.44 85 LEU A N 1
ATOM 698 C CA . LEU A 1 85 ? -4.820 7.493 4.561 1.00 91.44 85 LEU A CA 1
ATOM 699 C C . LEU A 1 85 ? -3.744 8.203 3.720 1.00 91.44 85 LEU A C 1
ATOM 701 O O . LEU A 1 85 ? -2.601 7.754 3.679 1.00 91.44 85 LEU A O 1
ATOM 705 N N . ASP A 1 86 ? -4.077 9.310 3.052 1.00 88.12 86 ASP A N 1
ATOM 706 C CA . ASP A 1 86 ? -3.128 10.038 2.193 1.00 88.12 86 ASP A CA 1
ATOM 707 C C . ASP A 1 86 ? -2.138 10.931 2.936 1.00 88.12 86 ASP A C 1
ATOM 709 O O . ASP A 1 86 ? -1.095 11.301 2.387 1.00 88.12 86 ASP A O 1
ATOM 713 N N . VAL A 1 87 ? -2.461 11.322 4.169 1.00 88.31 87 VAL A N 1
ATOM 714 C CA . VAL A 1 87 ? -1.628 12.228 4.965 1.00 88.31 87 VAL A CA 1
ATOM 715 C C . VAL A 1 87 ? -1.494 11.744 6.412 1.00 88.31 87 VAL A C 1
ATOM 717 O O . VAL A 1 87 ? -2.414 11.106 6.928 1.00 88.31 87 VAL A O 1
ATOM 720 N N . PRO A 1 88 ? -0.391 12.073 7.120 1.00 89.12 88 PRO A N 1
ATOM 721 C CA . PRO A 1 88 ? -0.158 11.619 8.497 1.00 89.12 88 PRO A CA 1
ATOM 722 C C . PRO A 1 88 ? -1.291 11.947 9.474 1.00 89.12 88 PRO A C 1
ATOM 724 O O . PRO A 1 88 ? -1.508 11.237 10.451 1.00 89.12 88 PRO A O 1
ATOM 727 N N . GLN A 1 89 ? -2.026 13.029 9.214 1.00 89.75 89 GLN A N 1
ATOM 728 C CA . GLN A 1 89 ? -3.142 13.482 10.039 1.00 89.75 89 GLN A CA 1
ATOM 729 C C . GLN A 1 89 ? -4.360 12.547 9.970 1.00 89.75 89 GLN A C 1
ATOM 731 O O . GLN A 1 89 ? -5.246 12.669 10.813 1.00 89.75 89 GLN A O 1
ATOM 736 N N . CYS A 1 90 ? -4.413 11.631 8.999 1.00 85.50 90 CYS A N 1
ATOM 737 C CA . CYS A 1 90 ? -5.503 10.671 8.856 1.00 85.50 90 CYS A CA 1
ATOM 738 C C . CYS A 1 90 ? -5.470 9.539 9.895 1.00 85.50 90 CYS A C 1
ATOM 740 O O . CYS A 1 90 ? -6.492 8.899 10.117 1.00 85.50 90 CYS A O 1
ATOM 742 N N . GLY A 1 91 ? -4.341 9.316 10.579 1.00 89.50 91 GLY A N 1
ATOM 743 C CA . GLY A 1 91 ? -4.269 8.415 11.731 1.00 89.50 91 GLY A CA 1
ATOM 744 C C . GLY A 1 91 ? -3.101 7.433 11.700 1.00 89.50 91 GLY A C 1
ATOM 745 O O . GLY A 1 91 ? -2.242 7.466 10.822 1.00 89.50 91 GLY A O 1
ATOM 746 N N . ALA A 1 92 ? -3.079 6.532 12.686 1.00 93.75 92 ALA A N 1
ATOM 747 C CA . ALA A 1 92 ? -1.974 5.598 12.929 1.00 93.75 92 A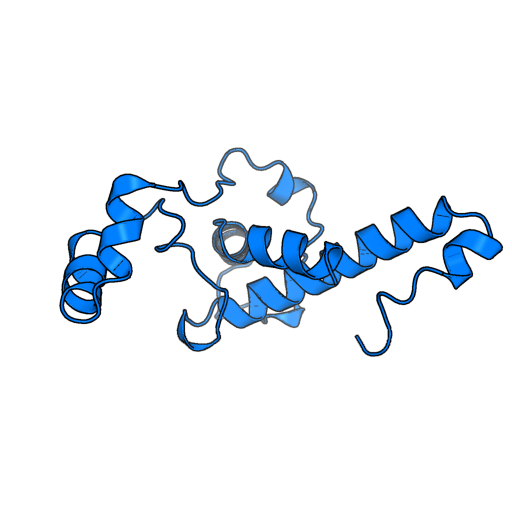LA A CA 1
ATOM 748 C C . ALA A 1 92 ? -1.735 4.578 11.797 1.00 93.75 92 ALA A C 1
ATOM 750 O O . ALA A 1 92 ? -0.678 3.954 11.750 1.00 93.75 92 ALA A O 1
ATOM 751 N N . GLN A 1 93 ? -2.692 4.421 10.879 1.00 95.56 93 GLN A N 1
ATOM 752 C CA . GLN A 1 93 ? -2.582 3.544 9.709 1.00 95.56 93 GLN A CA 1
ATOM 753 C C . GLN A 1 93 ? -1.811 4.176 8.547 1.00 95.56 93 GLN A C 1
ATOM 755 O O . GLN A 1 93 ? -1.302 3.448 7.701 1.00 95.56 93 GLN A O 1
ATOM 760 N N . PHE A 1 94 ? -1.660 5.505 8.520 1.00 95.69 94 PHE A N 1
ATOM 761 C CA . PHE A 1 94 ? -0.956 6.210 7.443 1.00 95.69 94 PHE A CA 1
ATOM 762 C C . PHE A 1 94 ? 0.458 5.658 7.160 1.00 95.69 94 PHE A C 1
ATOM 764 O O . PHE A 1 94 ? 0.791 5.410 6.003 1.00 95.69 94 PHE A O 1
ATOM 771 N N . PRO A 1 95 ? 1.322 5.405 8.162 1.00 96.56 95 PRO A N 1
ATOM 772 C CA . PRO A 1 95 ? 2.648 4.865 7.875 1.00 96.56 95 PRO A CA 1
ATOM 773 C C . PRO A 1 95 ? 2.598 3.479 7.213 1.00 96.56 95 PRO A C 1
ATOM 775 O O . PRO A 1 95 ? 3.417 3.189 6.344 1.00 96.56 95 PRO A O 1
ATOM 778 N N . TYR A 1 96 ? 1.618 2.645 7.578 1.00 97.62 96 TYR A N 1
ATOM 779 C CA . TYR A 1 96 ? 1.424 1.319 6.989 1.00 97.62 96 TYR A CA 1
ATOM 780 C C . TYR A 1 96 ? 1.017 1.416 5.512 1.00 97.62 96 TYR A C 1
ATOM 782 O O . TYR A 1 96 ? 1.591 0.710 4.681 1.00 97.62 96 TYR A O 1
ATOM 790 N N . SER A 1 97 ? 0.082 2.315 5.164 1.00 96.25 97 SER A N 1
ATOM 791 C CA . SER A 1 97 ? -0.353 2.506 3.770 1.00 96.25 97 SER A CA 1
ATOM 792 C C . SER A 1 97 ? 0.814 2.930 2.875 1.00 96.25 97 SER A C 1
ATOM 794 O O . SER A 1 97 ? 1.016 2.361 1.801 1.00 96.25 97 SER A O 1
ATOM 796 N N . ILE A 1 98 ? 1.656 3.855 3.348 1.00 95.12 98 ILE A N 1
ATOM 797 C CA . ILE A 1 98 ? 2.839 4.322 2.615 1.00 95.12 98 ILE A CA 1
ATOM 798 C C . ILE A 1 98 ? 3.864 3.204 2.409 1.00 95.12 98 ILE A C 1
ATOM 800 O O . ILE A 1 98 ? 4.411 3.076 1.309 1.00 95.12 98 ILE A O 1
ATOM 804 N N . VAL A 1 99 ? 4.150 2.392 3.432 1.00 96.44 99 VAL A N 1
ATOM 805 C CA . VAL A 1 99 ? 5.109 1.283 3.296 1.00 96.44 99 VAL A CA 1
ATOM 806 C C . VAL A 1 99 ? 4.595 0.244 2.295 1.00 96.44 99 VAL A C 1
ATOM 808 O O . VAL A 1 99 ? 5.333 -0.125 1.376 1.00 96.44 99 VAL A O 1
ATOM 811 N N . ALA A 1 100 ? 3.326 -0.159 2.390 1.00 96.75 100 ALA A N 1
ATOM 812 C CA . ALA A 1 100 ? 2.713 -1.088 1.439 1.00 96.75 100 ALA A CA 1
ATOM 813 C C . ALA A 1 100 ? 2.735 -0.538 -0.001 1.00 96.75 100 ALA A C 1
ATOM 815 O O . ALA A 1 100 ? 3.147 -1.235 -0.936 1.00 96.75 100 ALA A O 1
ATOM 816 N N . ALA A 1 101 ? 2.399 0.744 -0.178 1.00 95.06 101 ALA A N 1
ATOM 817 C CA . ALA A 1 101 ? 2.440 1.417 -1.472 1.00 95.06 101 ALA A CA 1
ATOM 818 C C . ALA A 1 101 ? 3.849 1.440 -2.078 1.00 95.06 101 ALA A C 1
ATOM 820 O O . ALA A 1 101 ? 4.013 1.185 -3.276 1.00 95.06 101 ALA A O 1
ATOM 821 N N . LYS A 1 102 ? 4.886 1.692 -1.268 1.00 93.44 102 LYS A N 1
ATOM 822 C CA . LYS A 1 102 ? 6.287 1.653 -1.718 1.00 93.44 102 LYS A CA 1
ATOM 823 C C . LYS A 1 102 ? 6.690 0.261 -2.195 1.00 93.44 102 LYS A C 1
ATOM 825 O O . LYS A 1 102 ? 7.271 0.142 -3.275 1.00 93.44 102 LYS A O 1
ATOM 830 N N . GLN A 1 103 ? 6.355 -0.780 -1.434 1.00 95.44 103 GLN A N 1
ATOM 831 C CA . GLN A 1 103 ? 6.646 -2.166 -1.809 1.00 95.44 103 GLN A CA 1
ATOM 832 C C . GLN A 1 103 ? 5.974 -2.535 -3.136 1.00 95.44 103 GLN A C 1
ATOM 834 O O . GLN A 1 103 ? 6.637 -3.042 -4.045 1.00 95.44 103 GLN A O 1
ATOM 839 N N . ARG A 1 104 ? 4.686 -2.199 -3.297 1.00 94.94 104 ARG A N 1
ATOM 840 C CA . ARG A 1 104 ? 3.953 -2.441 -4.546 1.00 94.94 104 ARG A CA 1
ATOM 841 C C . ARG A 1 104 ? 4.542 -1.673 -5.719 1.00 94.94 104 ARG A C 1
ATOM 843 O O . ARG A 1 104 ? 4.790 -2.258 -6.769 1.00 94.94 104 ARG A O 1
ATOM 850 N N . THR A 1 105 ? 4.825 -0.389 -5.524 1.00 92.44 105 THR A N 1
ATOM 851 C CA . THR A 1 105 ? 5.466 0.461 -6.536 1.00 92.44 105 THR A CA 1
ATOM 852 C C . THR A 1 105 ? 6.778 -0.149 -7.006 1.00 92.44 105 THR A C 1
ATOM 854 O O . THR A 1 105 ? 7.028 -0.215 -8.209 1.00 92.44 105 THR A O 1
ATOM 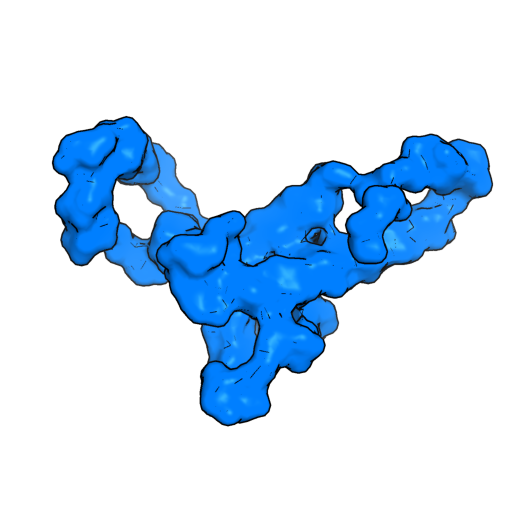857 N N . ARG A 1 106 ? 7.608 -0.618 -6.068 1.00 91.50 106 ARG A N 1
ATOM 858 C CA . ARG A 1 106 ? 8.891 -1.236 -6.388 1.00 91.50 106 ARG A CA 1
ATOM 859 C C . ARG A 1 106 ? 8.713 -2.518 -7.195 1.00 91.50 106 ARG A C 1
ATOM 861 O O . ARG A 1 106 ? 9.368 -2.669 -8.221 1.00 91.50 106 ARG A O 1
ATOM 868 N N . ALA A 1 107 ? 7.807 -3.397 -6.774 1.00 92.62 107 ALA A N 1
ATOM 869 C CA . ALA A 1 107 ? 7.542 -4.650 -7.472 1.00 92.62 107 ALA A CA 1
ATOM 870 C C . ALA A 1 107 ? 7.019 -4.428 -8.899 1.00 92.62 107 ALA A C 1
ATOM 872 O O . ALA A 1 107 ? 7.499 -5.069 -9.836 1.00 92.62 107 ALA A O 1
ATOM 873 N N . GLU A 1 108 ? 6.077 -3.500 -9.085 1.00 89.94 108 GLU A N 1
ATOM 874 C CA . GLU A 1 108 ? 5.549 -3.183 -10.416 1.00 89.94 108 GLU A CA 1
ATOM 875 C C . GLU A 1 108 ? 6.602 -2.507 -11.292 1.00 89.94 108 GLU A C 1
ATOM 877 O O . GLU A 1 108 ? 6.731 -2.846 -12.467 1.00 89.94 108 GLU A O 1
ATOM 882 N N . TYR A 1 109 ? 7.416 -1.611 -10.728 1.00 88.44 109 TYR A N 1
ATOM 883 C CA . TYR A 1 109 ? 8.556 -1.048 -11.443 1.00 88.44 109 TYR A CA 1
ATOM 884 C C . TYR A 1 109 ? 9.520 -2.144 -11.902 1.00 88.44 109 TYR A C 1
ATOM 886 O O . TYR A 1 109 ? 9.834 -2.223 -13.087 1.00 88.44 109 TYR A O 1
ATOM 894 N N . ASP A 1 110 ? 9.949 -3.030 -11.000 1.00 89.38 110 ASP A N 1
ATOM 895 C CA . ASP A 1 110 ? 10.877 -4.113 -11.330 1.00 89.38 110 ASP A CA 1
ATOM 896 C C . ASP A 1 110 ? 10.275 -5.064 -12.384 1.00 89.38 110 ASP A C 1
ATOM 898 O O . ASP A 1 110 ? 10.987 -5.532 -13.277 1.00 89.38 110 ASP A O 1
ATOM 902 N N . ARG A 1 111 ? 8.959 -5.319 -12.342 1.00 89.75 111 ARG A N 1
ATOM 903 C CA . ARG A 1 111 ? 8.240 -6.085 -13.373 1.00 89.75 111 ARG A CA 1
ATOM 904 C C . ARG A 1 111 ? 8.257 -5.366 -14.721 1.00 89.75 111 ARG A C 1
ATOM 906 O O . ARG A 1 111 ? 8.600 -5.991 -15.721 1.00 89.75 111 ARG A O 1
ATOM 913 N N . VAL A 1 112 ? 7.922 -4.077 -14.760 1.00 87.81 112 VAL A N 1
ATOM 914 C CA . VAL A 1 112 ? 7.926 -3.278 -15.995 1.00 87.81 112 VAL A CA 1
ATOM 915 C C . VAL A 1 112 ? 9.328 -3.236 -16.592 1.00 87.81 112 VAL A C 1
ATOM 917 O O . VAL A 1 112 ? 9.492 -3.538 -17.773 1.00 87.81 112 VAL A O 1
ATOM 920 N N . MET A 1 113 ? 10.351 -2.957 -15.786 1.00 88.06 113 MET A N 1
ATOM 921 C CA . MET A 1 113 ? 11.733 -2.840 -16.256 1.00 88.06 113 MET A CA 1
ATOM 922 C C . MET A 1 113 ? 12.253 -4.121 -16.913 1.00 88.06 113 MET A C 1
ATOM 924 O O . MET A 1 113 ? 12.985 -4.037 -17.894 1.00 88.06 113 MET A O 1
ATOM 928 N N . LYS A 1 114 ? 11.820 -5.303 -16.451 1.00 90.38 114 LYS A N 1
ATOM 929 C CA . LYS A 1 114 ? 12.157 -6.594 -17.082 1.00 90.38 114 LYS A CA 1
ATOM 930 C C . LYS A 1 114 ? 11.588 -6.760 -18.496 1.00 90.38 114 LYS A C 1
ATOM 932 O O . LYS A 1 114 ? 12.095 -7.579 -19.254 1.00 90.38 114 LYS A O 1
ATOM 937 N N . THR A 1 115 ? 10.541 -6.016 -18.853 1.00 90.00 115 THR A N 1
ATOM 938 C CA . THR A 1 115 ? 9.882 -6.103 -20.172 1.00 90.00 115 THR A CA 1
ATOM 939 C C . THR A 1 115 ? 10.402 -5.082 -21.182 1.00 90.00 115 THR A C 1
ATOM 941 O O . THR A 1 115 ? 10.101 -5.173 -22.373 1.00 90.00 115 THR A O 1
ATOM 944 N N . LEU A 1 116 ? 11.173 -4.092 -20.728 1.00 88.62 116 LEU A N 1
ATOM 945 C CA . LEU A 1 116 ? 11.659 -3.012 -21.576 1.00 88.62 116 LEU A CA 1
ATOM 946 C C . LEU A 1 116 ? 12.993 -3.378 -22.231 1.00 88.62 116 LEU A C 1
ATOM 948 O O . LEU A 1 116 ? 13.866 -3.990 -21.620 1.00 88.62 116 LEU A O 1
ATOM 952 N N . SER A 1 117 ? 13.183 -2.936 -23.478 1.00 89.50 117 SER A N 1
ATOM 953 C CA . SER A 1 117 ? 14.513 -2.960 -24.093 1.00 89.50 117 SER A CA 1
ATOM 954 C C . SER A 1 117 ? 15.461 -2.018 -23.337 1.00 89.50 117 SER A C 1
ATOM 956 O O . SER A 1 117 ? 14.989 -1.042 -22.744 1.00 89.50 117 SER A O 1
ATOM 958 N N . PRO A 1 118 ? 16.790 -2.216 -23.411 1.00 85.00 118 PRO A N 1
ATOM 959 C CA . PRO A 1 118 ? 17.752 -1.337 -22.746 1.00 85.00 118 PRO A CA 1
ATOM 960 C C . PRO A 1 118 ? 17.557 0.154 -23.070 1.00 85.00 118 PRO A C 1
ATOM 962 O O . PRO A 1 118 ? 17.660 0.991 -22.176 1.00 85.00 118 PRO A O 1
ATOM 965 N N . GLN A 1 119 ? 17.198 0.500 -24.316 1.00 85.06 119 GLN A N 1
ATOM 966 C CA . GLN A 1 119 ? 16.938 1.898 -24.688 1.00 85.06 119 GLN A CA 1
ATOM 967 C C . GLN A 1 119 ? 15.682 2.462 -24.007 1.00 85.06 119 GLN A C 1
ATOM 969 O O . GLN A 1 119 ? 15.688 3.603 -23.559 1.00 85.06 119 GLN A O 1
ATOM 974 N N . ARG A 1 120 ? 14.605 1.670 -23.906 1.00 84.00 120 ARG A N 1
ATOM 975 C CA . ARG A 1 120 ? 13.354 2.089 -23.251 1.00 84.00 120 ARG A CA 1
ATOM 976 C C . ARG A 1 120 ? 13.497 2.138 -21.732 1.00 84.00 120 ARG A C 1
ATOM 978 O O . ARG A 1 120 ? 12.990 3.063 -21.108 1.00 84.00 120 ARG A O 1
ATOM 985 N N . ALA A 1 121 ? 14.229 1.189 -21.155 1.00 82.06 121 ALA A N 1
ATOM 986 C CA . ALA A 1 121 ? 14.582 1.175 -19.742 1.00 82.06 121 ALA A CA 1
ATOM 987 C C . ALA A 1 121 ? 15.364 2.440 -19.349 1.00 82.06 121 ALA A C 1
ATOM 989 O O . ALA A 1 121 ? 15.037 3.074 -18.352 1.00 82.06 121 ALA A O 1
ATOM 990 N N . ALA A 1 122 ? 16.321 2.878 -20.175 1.00 81.06 122 ALA A N 1
ATOM 991 C CA . ALA A 1 122 ? 17.085 4.107 -19.936 1.00 81.06 122 ALA A CA 1
ATOM 992 C C . ALA A 1 122 ? 16.223 5.390 -19.932 1.00 81.06 122 ALA A C 1
ATOM 994 O O . ALA A 1 122 ? 16.612 6.398 -19.342 1.00 81.06 122 ALA A O 1
ATOM 995 N N . MET A 1 123 ? 15.045 5.365 -20.566 1.00 79.94 123 MET A N 1
ATOM 996 C CA . MET A 1 123 ? 14.088 6.478 -20.537 1.00 79.94 123 MET A CA 1
ATOM 997 C C . MET A 1 123 ? 13.225 6.491 -19.266 1.00 79.94 123 MET A C 1
ATOM 999 O O . MET A 1 123 ? 12.626 7.519 -18.947 1.00 79.94 123 MET A O 1
ATOM 1003 N N . PHE A 1 124 ? 13.158 5.379 -18.531 1.00 72.81 124 PHE A N 1
ATOM 1004 C CA . PHE A 1 124 ? 12.319 5.218 -17.349 1.00 72.81 124 PHE A CA 1
ATOM 1005 C C . PHE A 1 124 ? 13.112 5.605 -16.087 1.00 72.81 124 PHE A C 1
ATOM 1007 O O . PHE A 1 124 ? 13.882 4.820 -15.546 1.00 72.81 124 PHE A O 1
ATOM 1014 N N . ARG A 1 125 ? 12.957 6.854 -15.625 1.00 67.38 125 ARG A N 1
ATOM 1015 C CA . ARG A 1 125 ? 13.685 7.425 -14.465 1.00 67.38 125 ARG A CA 1
ATOM 1016 C C . ARG A 1 125 ? 12.821 7.574 -13.212 1.00 67.38 125 ARG A C 1
ATOM 1018 O O . ARG A 1 125 ? 13.075 8.425 -12.368 1.00 67.38 125 ARG A O 1
ATOM 1025 N N . ASP A 1 126 ? 11.779 6.758 -13.108 1.00 63.12 126 ASP A N 1
ATOM 1026 C CA . ASP A 1 126 ? 10.735 6.904 -12.090 1.00 63.12 126 ASP A CA 1
ATOM 1027 C C . ASP A 1 126 ? 11.202 6.598 -10.654 1.00 63.12 126 ASP A C 1
ATOM 1029 O O . ASP A 1 126 ? 10.505 6.975 -9.714 1.00 63.12 126 ASP A O 1
ATOM 1033 N N . ILE A 1 127 ? 12.371 5.968 -10.477 1.00 58.50 127 ILE A N 1
ATOM 1034 C CA . ILE A 1 127 ? 12.972 5.675 -9.170 1.00 58.50 127 ILE A CA 1
ATOM 1035 C C . ILE A 1 127 ? 14.393 6.243 -9.117 1.00 58.50 127 ILE A C 1
ATOM 1037 O O . ILE A 1 127 ? 15.379 5.536 -9.307 1.00 58.50 127 ILE A O 1
ATOM 1041 N N . VAL A 1 128 ? 14.509 7.540 -8.850 1.00 47.88 128 VAL A N 1
ATOM 1042 C CA . VAL A 1 128 ? 15.733 8.118 -8.286 1.00 47.88 128 VAL A CA 1
ATOM 1043 C C . VAL A 1 128 ? 15.369 8.568 -6.873 1.00 47.88 128 VAL A C 1
ATOM 1045 O O . VAL A 1 128 ? 14.639 9.542 -6.723 1.00 47.88 128 VAL A O 1
ATOM 1048 N N . GLY A 1 129 ? 15.824 7.836 -5.850 1.00 50.94 129 GLY A N 1
ATOM 1049 C CA . GLY A 1 129 ? 15.671 8.233 -4.440 1.00 50.94 129 GLY A CA 1
ATOM 1050 C C . GLY A 1 129 ? 14.481 7.651 -3.660 1.00 50.94 129 GLY A C 1
ATOM 1051 O O . GLY A 1 129 ? 13.947 8.354 -2.806 1.00 50.94 129 GLY A O 1
ATOM 1052 N N . LEU A 1 130 ? 14.073 6.401 -3.924 1.00 46.03 130 LEU A N 1
ATOM 1053 C CA . LEU A 1 130 ? 13.337 5.609 -2.919 1.00 46.03 130 LEU A CA 1
ATOM 1054 C C . LEU A 1 130 ? 14.298 5.048 -1.871 1.00 46.03 130 LEU A C 1
ATOM 1056 O O . LEU A 1 130 ? 15.385 4.589 -2.292 1.00 46.03 130 LEU A O 1
#

Foldseek 3Di:
DVLLVVLLLQLQFKCLLVVQQVVQVHPVRDDLLPDALPPPCSVPDPRIAGADAPPVCVVVCVPPVCNVVCVVPPDDCRHSVNSGLNDPVNDPSNSNSSNSSVNSSVVVLVVVLVVDDPVVNVVDPPDDDD

Radius of gyration: 17.06 Å; chains: 1; bounding box: 40×40×44 Å

pLDDT: mean 84.62, std 13.17, range [46.03, 98.25]

Sequence (130 aa):
GKLTHAAQDFYSHSNYVDLWLEANGGFEKTKPEDINGLDEKLLADSRLVSGNFYLWRDIIYYIPLIKNFAKKHWVFPDSHEAMNLDVPQCGAQFPYSIVAAKQRTRAEYDRVMKTLSPQRAAMFRDIVGL

Secondary structure (DSSP, 8-state):
-HHHHHHHHHHHSBTHHHHHHHHHT-TTT--GGG--TT-HHHHT-TT--BPB--HHHHGGGGSTTTHHHHHHHH--TTBTTTS--SSGGG-TTHHHHHHHHHHHHHHHHHHHHHHS-HHHHHH----S--